Protein AF-A0A256FDW6-F1 (afdb_monomer)

Nearest PDB structures (foldseek):
  2lnb-assembly1_A  TM=7.750E-01  e=5.891E-02  Homo sapiens
  8rxh-assembly1_Sa  TM=4.688E-01  e=2.832E-02  Leishmania major strain Friedlin
  2qq9-assembly1_A-2  TM=7.052E-01  e=3.909E-01  Corynebacterium diphtheriae
  1g3s-assembly1_A  TM=7.087E-01  e=6.371E-01  Corynebacterium diphtheriae
  5eeg-assembly1_B  TM=6.595E-01  e=3.062E-01  Streptomyces peucetius

Structure (mmCIF, N/CA/C/O backbone):
data_AF-A0A256FDW6-F1
#
_entry.id   AF-A0A256FDW6-F1
#
loop_
_atom_site.group_PDB
_atom_site.id
_atom_site.type_symbol
_atom_site.label_atom_id
_atom_site.label_alt_id
_atom_site.label_comp_id
_atom_site.label_asym_id
_atom_site.label_entity_id
_atom_site.label_seq_id
_atom_site.pdbx_PDB_ins_code
_atom_site.Cartn_x
_atom_site.Cartn_y
_atom_site.Cartn_z
_atom_site.occupancy
_atom_site.B_iso_or_equiv
_atom_site.auth_seq_id
_atom_site.auth_comp_id
_atom_site.auth_asym_id
_atom_site.auth_atom_id
_atom_site.pdbx_PDB_model_num
ATOM 1 N N . MET A 1 1 ? 27.286 -7.693 30.871 1.00 59.38 1 MET A N 1
ATOM 2 C CA . MET A 1 1 ? 26.015 -7.118 30.373 1.00 59.38 1 MET A CA 1
ATOM 3 C C . MET A 1 1 ? 25.500 -8.022 29.267 1.00 59.38 1 MET A C 1
ATOM 5 O O . MET A 1 1 ? 26.326 -8.528 28.524 1.00 59.38 1 MET A O 1
ATOM 9 N N . SER A 1 2 ? 24.190 -8.266 29.172 1.00 78.69 2 SER A N 1
ATOM 10 C CA . SER A 1 2 ? 23.633 -9.009 28.029 1.00 78.69 2 SER A CA 1
ATOM 11 C C . SER A 1 2 ? 23.640 -8.122 26.781 1.00 78.69 2 SER A C 1
ATOM 13 O O . SER A 1 2 ? 23.420 -6.911 26.876 1.00 78.69 2 SER A O 1
ATOM 15 N N . ALA A 1 3 ? 23.854 -8.727 25.613 1.00 79.12 3 ALA A N 1
ATOM 16 C CA . ALA A 1 3 ? 23.812 -8.041 24.326 1.00 79.12 3 ALA A CA 1
ATOM 17 C C . ALA A 1 3 ? 22.449 -7.365 24.068 1.00 79.12 3 ALA A C 1
ATOM 19 O O . ALA A 1 3 ? 22.389 -6.291 23.475 1.00 79.12 3 ALA A O 1
ATOM 20 N N . VAL A 1 4 ? 21.358 -7.927 24.601 1.00 80.56 4 VAL A N 1
ATOM 21 C CA . VAL A 1 4 ? 20.013 -7.331 24.531 1.00 80.56 4 VAL A CA 1
ATOM 22 C C . VAL A 1 4 ? 19.917 -6.050 25.368 1.00 80.56 4 VAL A C 1
ATOM 24 O O . VAL A 1 4 ? 19.317 -5.067 24.936 1.00 80.56 4 VAL A O 1
ATOM 27 N N . SER A 1 5 ? 20.534 -6.017 26.553 1.00 81.62 5 SER A N 1
ATOM 28 C CA . SER A 1 5 ? 20.570 -4.816 27.402 1.00 81.62 5 SER A CA 1
ATOM 29 C C . SER A 1 5 ? 21.349 -3.673 26.744 1.00 81.62 5 SER A C 1
ATOM 31 O O . SER A 1 5 ? 20.959 -2.514 26.869 1.00 81.62 5 SER A O 1
ATOM 33 N N . LEU A 1 6 ? 22.416 -4.000 26.008 1.00 82.44 6 LEU A N 1
ATOM 34 C CA . LEU A 1 6 ? 23.198 -3.039 25.229 1.00 82.44 6 LEU A CA 1
ATOM 35 C C . LEU A 1 6 ? 22.359 -2.428 24.097 1.00 82.44 6 LEU A C 1
ATOM 37 O O . LEU A 1 6 ? 22.326 -1.210 23.954 1.00 82.44 6 LEU A O 1
ATOM 41 N N . VAL A 1 7 ? 21.620 -3.256 23.349 1.00 83.44 7 VAL A N 1
ATOM 42 C CA . VAL A 1 7 ? 20.705 -2.788 22.292 1.00 83.44 7 VAL A CA 1
ATOM 43 C C . VAL A 1 7 ? 19.627 -1.864 22.855 1.00 83.44 7 VAL A C 1
ATOM 45 O O . VAL A 1 7 ? 19.406 -0.795 22.298 1.00 83.44 7 VAL A O 1
ATOM 48 N N . LYS A 1 8 ? 19.007 -2.209 23.991 1.00 82.94 8 LYS A N 1
ATOM 49 C CA . LYS A 1 8 ? 18.012 -1.339 24.646 1.00 82.94 8 LYS A CA 1
ATOM 50 C C . LYS A 1 8 ? 18.585 0.027 25.032 1.00 82.94 8 LYS A C 1
ATOM 52 O O . LYS A 1 8 ? 17.930 1.042 24.820 1.00 82.94 8 LYS A O 1
ATOM 57 N N . SER A 1 9 ? 19.808 0.052 25.562 1.00 82.38 9 SER A N 1
ATOM 58 C CA . SER A 1 9 ? 20.504 1.300 25.898 1.00 82.38 9 SER A CA 1
ATOM 59 C C . SER A 1 9 ? 20.753 2.163 24.654 1.00 82.38 9 SER A C 1
ATOM 61 O O . SER A 1 9 ? 20.499 3.363 24.668 1.00 82.38 9 SER A O 1
ATOM 63 N N . LEU A 1 10 ? 21.169 1.542 23.546 1.00 82.56 10 LEU A N 1
ATOM 64 C CA . LEU A 1 10 ? 21.414 2.236 22.279 1.00 82.56 10 LEU A CA 1
ATOM 65 C C . LEU A 1 10 ? 20.117 2.761 21.644 1.00 82.56 10 LEU A C 1
ATOM 67 O O . LEU A 1 10 ? 20.101 3.894 21.174 1.00 82.56 10 LEU A O 1
ATOM 71 N N . ILE A 1 11 ? 19.021 1.996 21.700 1.00 82.50 11 ILE A N 1
ATOM 72 C CA . ILE A 1 11 ? 17.690 2.463 21.273 1.00 82.50 11 ILE A CA 1
ATOM 73 C C . ILE A 1 11 ? 17.262 3.682 22.094 1.00 82.50 11 ILE A C 1
ATOM 75 O O . ILE A 1 11 ? 16.840 4.688 21.531 1.00 82.50 11 ILE A O 1
ATOM 79 N N . SER A 1 12 ? 17.444 3.636 23.417 1.00 79.62 12 SER A N 1
ATOM 80 C CA . SER A 1 12 ? 17.166 4.781 24.292 1.00 79.62 12 SER A CA 1
ATOM 81 C C . SER A 1 12 ? 18.065 5.989 24.003 1.00 79.62 12 SER A C 1
ATOM 83 O O . SER A 1 12 ? 17.674 7.115 24.298 1.00 79.62 12 SER A O 1
ATOM 85 N N . GLY A 1 13 ? 19.255 5.765 23.439 1.00 74.94 13 GLY A N 1
ATOM 86 C CA . GLY A 1 13 ? 20.173 6.800 22.962 1.00 74.94 13 GLY A CA 1
ATOM 87 C C . GLY A 1 13 ? 19.845 7.342 21.566 1.00 74.94 13 GLY A C 1
ATOM 88 O O . GLY A 1 13 ? 20.577 8.197 21.077 1.00 74.94 13 GLY A O 1
ATOM 89 N N . GLY A 1 14 ? 18.772 6.862 20.925 1.00 77.94 14 GLY A N 1
ATOM 90 C CA . GLY A 1 14 ? 18.328 7.310 19.602 1.00 77.94 14 GLY A CA 1
ATOM 91 C C . GLY A 1 14 ? 18.847 6.478 18.426 1.00 77.94 14 GLY A C 1
ATOM 92 O O . GLY A 1 14 ? 18.647 6.869 17.278 1.00 77.94 14 GLY A O 1
ATOM 93 N N . VAL A 1 15 ? 19.492 5.334 18.678 1.00 81.50 15 VAL A N 1
ATOM 94 C CA . VAL A 1 15 ? 19.954 4.423 17.620 1.00 81.50 15 VAL A CA 1
ATOM 95 C C . VAL A 1 15 ? 18.801 3.537 17.155 1.00 81.50 15 VAL A C 1
ATOM 97 O O . VAL A 1 15 ? 18.226 2.774 17.931 1.00 81.50 15 VAL A O 1
ATOM 100 N N . ILE A 1 16 ? 18.494 3.579 15.864 1.00 80.88 16 ILE A N 1
ATOM 101 C CA . ILE A 1 16 ? 17.450 2.755 15.257 1.00 80.88 16 ILE A CA 1
ATOM 102 C C . ILE A 1 16 ? 18.067 1.428 14.829 1.00 80.88 16 ILE A C 1
ATOM 104 O O . ILE A 1 16 ? 18.997 1.408 14.028 1.00 80.88 16 ILE A O 1
ATOM 108 N N . PHE A 1 17 ? 17.530 0.310 15.317 1.00 82.81 17 PHE A N 1
ATOM 109 C CA . PHE A 1 17 ? 17.941 -1.031 14.895 1.00 82.81 17 PHE A CA 1
ATOM 110 C C . PHE A 1 17 ? 16.886 -1.677 13.999 1.00 82.81 17 PHE A C 1
ATOM 112 O O . PHE A 1 17 ? 15.685 -1.562 14.227 1.00 82.81 17 PHE A O 1
ATOM 119 N N . SER A 1 18 ? 17.346 -2.403 12.987 1.00 78.06 18 SER A N 1
ATOM 120 C CA . SER A 1 18 ? 16.520 -3.184 12.072 1.00 78.06 18 SER A CA 1
ATOM 121 C C . SER A 1 18 ? 17.179 -4.536 11.821 1.00 78.06 18 SER A C 1
ATOM 123 O O . SER A 1 18 ? 18.403 -4.652 11.811 1.00 78.06 18 SER A O 1
ATOM 125 N N . THR A 1 19 ? 16.388 -5.585 11.621 1.00 81.69 19 THR A N 1
ATOM 126 C CA . THR A 1 19 ? 16.906 -6.914 11.284 1.00 81.69 19 THR A CA 1
ATOM 127 C C . THR A 1 19 ? 16.084 -7.548 10.174 1.00 81.69 19 THR A C 1
ATOM 129 O O . THR A 1 19 ? 14.872 -7.374 10.111 1.00 81.69 19 THR A O 1
ATOM 132 N N . ASP A 1 20 ? 16.749 -8.294 9.296 1.00 75.44 20 ASP A N 1
ATOM 133 C CA . ASP A 1 20 ? 16.118 -9.160 8.290 1.00 75.44 20 ASP A CA 1
ATOM 134 C C . ASP A 1 20 ? 16.059 -10.633 8.751 1.00 75.44 20 ASP A C 1
ATOM 136 O O . ASP A 1 20 ? 15.806 -11.534 7.953 1.00 75.44 20 ASP A O 1
ATOM 140 N N . GLY A 1 21 ? 16.330 -10.894 10.037 1.00 70.12 21 GLY A N 1
ATOM 141 C CA . GLY A 1 21 ? 16.426 -12.240 10.605 1.00 70.12 21 GLY A CA 1
ATOM 142 C C . GLY A 1 21 ? 17.796 -12.905 10.424 1.00 70.12 21 GLY A C 1
ATOM 143 O O . GLY A 1 21 ? 18.051 -13.949 11.021 1.00 70.12 21 GLY A O 1
ATOM 144 N N . VAL A 1 22 ? 18.700 -12.309 9.641 1.00 71.69 22 VAL A N 1
ATOM 145 C CA . VAL A 1 22 ? 20.043 -12.849 9.350 1.00 71.69 22 VAL A CA 1
ATOM 146 C C . VAL A 1 22 ? 21.138 -11.830 9.664 1.00 71.69 22 VAL A C 1
ATOM 148 O O . VAL A 1 22 ? 22.245 -12.189 10.072 1.00 71.69 22 VAL A O 1
ATOM 151 N N . THR A 1 23 ? 20.845 -10.549 9.513 1.00 77.44 23 THR A N 1
ATOM 152 C CA . THR A 1 23 ? 21.725 -9.405 9.705 1.00 77.44 23 THR A CA 1
ATOM 153 C C . THR A 1 23 ? 21.049 -8.378 10.603 1.00 77.44 23 THR A C 1
ATOM 155 O O . THR A 1 23 ? 19.823 -8.302 10.701 1.00 77.44 23 THR A O 1
ATOM 158 N N . ILE A 1 24 ? 21.875 -7.615 11.312 1.00 82.00 24 ILE A N 1
ATOM 159 C CA . ILE A 1 24 ? 21.433 -6.498 12.139 1.00 82.00 24 ILE A CA 1
ATOM 160 C C . ILE A 1 24 ? 21.956 -5.249 11.441 1.00 82.00 24 ILE A C 1
ATOM 162 O O . ILE A 1 24 ? 23.162 -5.119 11.227 1.00 82.00 24 ILE A O 1
ATOM 166 N N . LYS A 1 25 ? 21.041 -4.373 11.051 1.00 83.50 25 LYS A N 1
ATOM 167 C CA . LYS A 1 25 ? 21.304 -3.040 10.520 1.00 83.50 25 LYS A CA 1
ATOM 168 C C . LYS A 1 25 ? 21.006 -2.033 11.620 1.00 83.50 25 LYS A C 1
ATOM 170 O O . LYS A 1 25 ? 20.096 -2.244 12.420 1.00 83.50 25 LYS A O 1
ATOM 175 N N . TRP A 1 26 ? 21.756 -0.945 11.657 1.00 85.00 26 TRP A N 1
ATOM 176 C CA . TRP A 1 26 ? 21.500 0.144 12.585 1.00 85.00 26 TRP A CA 1
ATOM 177 C C . TRP A 1 26 ? 21.736 1.486 11.910 1.00 85.00 26 TRP A C 1
ATOM 179 O O . TRP A 1 26 ? 22.584 1.593 11.023 1.00 85.00 26 TRP A O 1
ATOM 189 N N . ASP A 1 27 ? 20.989 2.491 12.346 1.00 82.50 27 ASP A N 1
ATOM 190 C CA . ASP A 1 27 ? 21.173 3.885 11.974 1.00 82.50 27 ASP A CA 1
ATOM 191 C C . ASP A 1 27 ? 21.285 4.747 13.236 1.00 82.50 27 ASP A C 1
ATOM 193 O O . ASP A 1 27 ? 20.549 4.562 14.203 1.00 82.50 27 ASP A O 1
ATOM 197 N N . ASN A 1 28 ? 22.247 5.664 13.235 1.00 82.75 28 ASN A N 1
ATOM 198 C CA . ASN A 1 28 ? 22.586 6.522 14.373 1.00 82.75 28 ASN A CA 1
ATOM 199 C C . ASN A 1 28 ? 22.769 7.979 13.914 1.00 82.75 28 ASN A C 1
ATOM 201 O O . ASN A 1 28 ? 23.705 8.664 14.327 1.00 82.75 28 ASN A O 1
ATOM 205 N N . GLY A 1 29 ? 21.955 8.423 12.948 1.00 73.81 29 GLY A N 1
ATOM 206 C CA . GLY A 1 29 ? 22.006 9.794 12.430 1.00 73.81 29 GLY A CA 1
ATOM 207 C C . GLY A 1 29 ? 23.373 10.196 11.859 1.00 73.81 29 GLY A C 1
ATOM 208 O O . GLY A 1 29 ? 23.750 11.361 11.937 1.00 73.81 29 GLY A O 1
ATOM 209 N N . GLY A 1 30 ? 24.141 9.232 11.336 1.00 68.88 30 GLY A N 1
ATOM 210 C CA . GLY A 1 30 ? 25.491 9.444 10.795 1.00 68.88 30 GLY A CA 1
ATOM 211 C C . GLY A 1 30 ? 26.653 9.266 11.785 1.00 68.88 30 GLY A C 1
ATOM 212 O O . GLY A 1 30 ? 27.807 9.278 11.359 1.00 68.88 30 GLY A O 1
ATOM 213 N N . ASN A 1 31 ? 26.392 9.037 13.077 1.00 75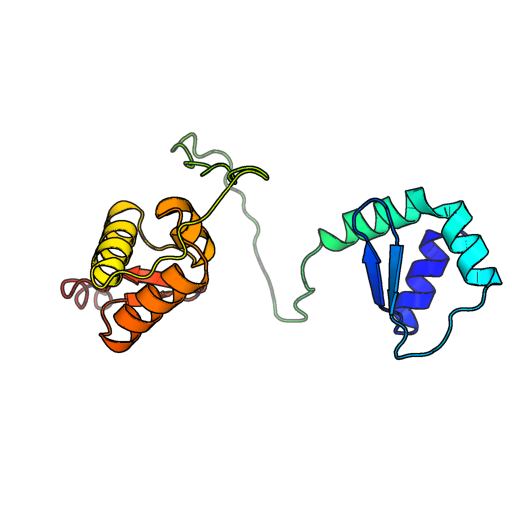.81 31 ASN A N 1
ATOM 214 C CA . ASN A 1 31 ? 27.443 8.799 14.070 1.00 75.81 31 ASN A CA 1
ATOM 215 C C . ASN A 1 31 ? 27.893 7.329 14.083 1.00 75.81 31 ASN A C 1
ATOM 217 O O . ASN A 1 31 ? 27.082 6.407 14.208 1.00 75.81 31 ASN A O 1
ATOM 221 N N . LYS A 1 32 ? 29.206 7.087 14.001 1.00 76.19 32 LYS A N 1
ATOM 222 C CA . LYS A 1 32 ? 29.762 5.727 14.044 1.00 76.19 32 LYS A CA 1
ATOM 223 C C . LYS A 1 32 ? 29.597 5.133 15.452 1.00 76.19 32 LYS A C 1
ATOM 225 O O . LYS A 1 32 ? 29.969 5.761 16.438 1.00 76.19 32 LYS A O 1
ATOM 230 N N . ILE A 1 33 ? 29.056 3.915 15.539 1.00 79.38 33 ILE A N 1
ATOM 231 C CA . ILE A 1 33 ? 29.065 3.122 16.778 1.00 79.38 33 ILE A CA 1
ATOM 232 C C . ILE A 1 33 ? 30.489 2.602 17.014 1.00 79.38 33 ILE A C 1
ATOM 234 O O . ILE A 1 33 ? 31.149 2.173 16.069 1.00 79.38 33 ILE A O 1
ATOM 238 N N . ASP A 1 34 ? 30.948 2.635 18.265 1.00 82.44 34 ASP A N 1
ATOM 239 C CA . ASP A 1 34 ? 32.265 2.134 18.668 1.00 82.44 34 ASP A CA 1
ATOM 240 C C . ASP A 1 34 ? 32.463 0.658 18.259 1.00 82.44 34 ASP A C 1
ATOM 242 O O . ASP A 1 34 ? 31.573 -0.182 18.430 1.00 82.44 34 ASP A O 1
ATOM 246 N N . ASP A 1 35 ? 33.644 0.324 17.733 1.00 79.69 35 ASP A N 1
ATOM 247 C CA . ASP A 1 35 ? 33.979 -1.026 17.272 1.00 79.69 35 ASP A CA 1
ATOM 248 C C . ASP A 1 35 ? 33.950 -2.055 18.428 1.00 79.69 35 ASP A C 1
ATOM 250 O O . ASP A 1 35 ? 33.631 -3.228 18.202 1.00 79.69 35 ASP A O 1
ATOM 254 N N . ALA A 1 36 ? 34.169 -1.631 19.679 1.00 78.50 36 ALA A N 1
ATOM 255 C CA . ALA A 1 36 ? 33.994 -2.477 20.863 1.00 78.50 36 ALA A CA 1
ATOM 256 C C . ALA A 1 36 ? 32.519 -2.865 21.090 1.00 78.50 36 ALA A C 1
ATOM 258 O O . ALA A 1 36 ? 32.209 -4.022 21.388 1.00 78.50 36 ALA A O 1
ATOM 259 N N . VAL A 1 37 ? 31.597 -1.919 20.877 1.00 79.56 37 VAL A N 1
ATOM 260 C CA . VAL A 1 37 ? 30.143 -2.138 20.968 1.00 79.56 37 VAL A CA 1
ATOM 261 C C . VAL A 1 37 ? 29.683 -3.057 19.838 1.00 79.56 37 VAL A C 1
ATOM 263 O O . VAL A 1 37 ? 28.928 -3.999 20.075 1.00 79.56 37 VAL A O 1
ATOM 266 N N . VAL A 1 38 ? 30.199 -2.864 18.620 1.00 82.00 38 VAL A N 1
ATOM 267 C CA . VAL A 1 38 ? 29.936 -3.764 17.484 1.00 82.00 38 VAL A CA 1
ATOM 268 C C . VAL A 1 38 ? 30.436 -5.186 17.772 1.00 82.00 38 VAL A C 1
ATOM 270 O O . VAL A 1 38 ? 29.765 -6.159 17.414 1.00 82.00 38 VAL A O 1
ATOM 273 N N . GLY A 1 39 ? 31.580 -5.329 18.446 1.00 82.12 39 GLY A N 1
ATOM 274 C CA . GLY A 1 39 ? 32.104 -6.620 18.893 1.00 82.12 39 GLY A CA 1
ATOM 275 C C . GLY A 1 39 ? 31.148 -7.357 19.837 1.00 82.12 39 GLY A C 1
ATOM 276 O O . GLY A 1 39 ? 30.878 -8.543 19.637 1.00 82.12 39 GLY A O 1
ATOM 277 N N . GLU A 1 40 ? 30.577 -6.655 20.815 1.00 79.56 40 GLU A N 1
ATOM 278 C CA . GLU A 1 40 ? 29.581 -7.218 21.739 1.00 79.56 40 GLU A CA 1
ATOM 279 C C . GLU A 1 40 ? 28.254 -7.561 21.042 1.00 79.56 40 GLU A C 1
ATOM 281 O O . GLU A 1 40 ? 27.698 -8.642 21.260 1.00 79.56 40 GLU A O 1
ATOM 286 N N . LEU A 1 41 ? 27.789 -6.719 20.112 1.00 80.88 41 LEU A N 1
ATOM 287 C CA . LEU A 1 41 ? 26.602 -7.011 19.298 1.00 80.88 41 LEU A CA 1
ATOM 288 C C . LEU A 1 41 ? 26.787 -8.273 18.440 1.00 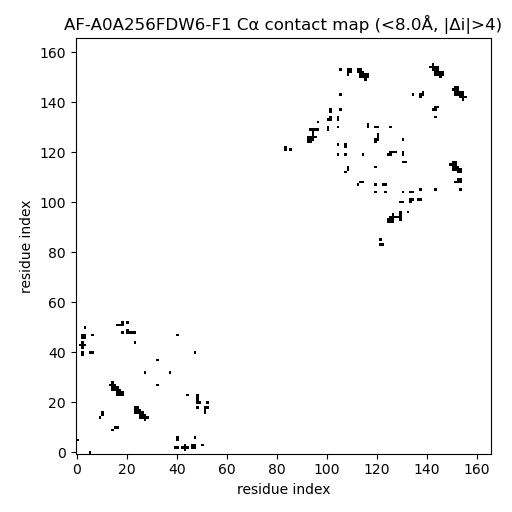80.88 41 LEU A C 1
ATOM 290 O O . LEU A 1 41 ? 25.850 -9.050 18.256 1.00 80.88 41 LEU A O 1
ATOM 294 N N . ARG A 1 42 ? 28.000 -8.523 17.930 1.00 81.81 42 ARG A N 1
ATOM 295 C CA 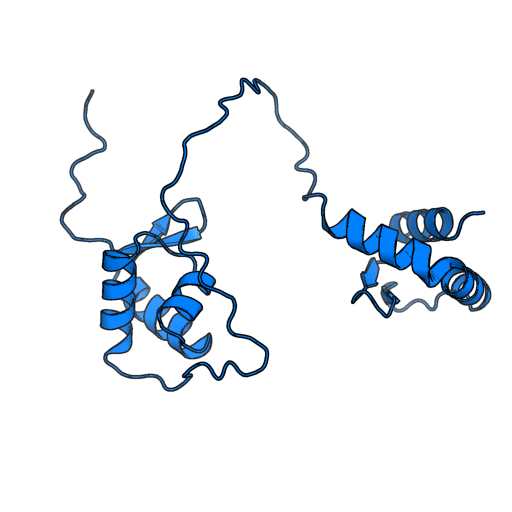. ARG A 1 42 ? 28.305 -9.743 17.163 1.00 81.81 42 ARG A CA 1
ATOM 296 C C . ARG A 1 42 ? 28.267 -11.000 18.027 1.00 81.81 42 ARG A C 1
ATOM 298 O O . ARG A 1 42 ? 27.756 -12.015 17.557 1.00 81.81 42 ARG A O 1
ATOM 305 N N . LYS A 1 43 ? 28.766 -10.941 19.267 1.00 83.12 43 LYS A N 1
ATOM 306 C CA . LYS A 1 43 ? 28.745 -12.083 20.200 1.00 83.12 43 LYS A CA 1
ATOM 307 C C . LYS A 1 43 ? 27.317 -12.515 20.538 1.00 83.12 43 LYS A C 1
ATOM 309 O O . LYS A 1 43 ? 27.040 -13.708 20.576 1.00 83.12 43 LYS A O 1
ATOM 314 N N . GLY A 1 44 ? 26.407 -11.556 20.716 1.00 82.19 44 GLY A N 1
ATOM 315 C CA . GLY A 1 44 ? 24.997 -11.806 21.039 1.00 82.19 44 GLY A CA 1
ATOM 316 C C . GLY A 1 44 ? 24.035 -11.767 19.851 1.00 82.19 44 GLY A C 1
ATOM 317 O O . GLY A 1 44 ? 22.835 -11.588 20.047 1.00 82.19 44 GLY A O 1
ATOM 318 N N . LYS A 1 45 ? 24.528 -11.910 18.614 1.00 81.69 45 LYS A N 1
ATOM 319 C CA . LYS A 1 45 ? 23.738 -11.705 17.388 1.00 81.69 45 LYS A CA 1
ATOM 320 C C . LYS A 1 45 ? 22.426 -12.501 17.360 1.00 81.69 45 LYS A C 1
ATOM 322 O O . LYS A 1 45 ? 21.402 -11.955 16.966 1.00 81.69 45 LYS A O 1
ATOM 327 N N . ALA A 1 46 ? 22.443 -13.770 17.769 1.00 80.31 46 ALA A N 1
ATOM 328 C CA . ALA A 1 46 ? 21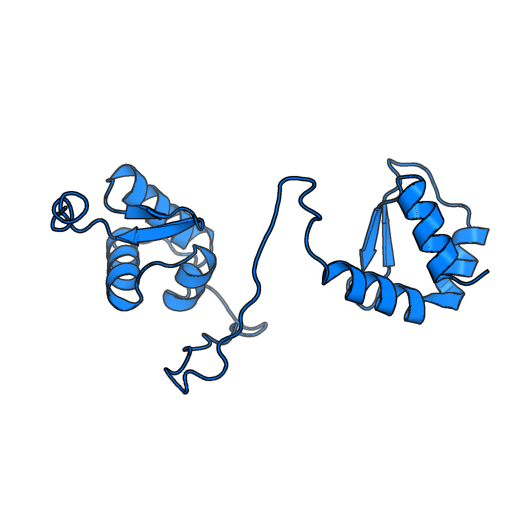.250 -14.623 17.757 1.00 80.31 46 ALA A CA 1
ATOM 329 C C . ALA A 1 46 ? 20.171 -14.141 18.745 1.00 80.31 46 ALA A C 1
ATOM 331 O O . ALA A 1 46 ? 18.985 -14.102 18.409 1.00 80.31 46 ALA A O 1
ATOM 332 N N . GLU A 1 47 ? 20.586 -13.716 19.939 1.00 80.12 47 GLU A N 1
ATOM 333 C CA . GLU A 1 47 ? 19.692 -13.159 20.958 1.00 80.12 47 G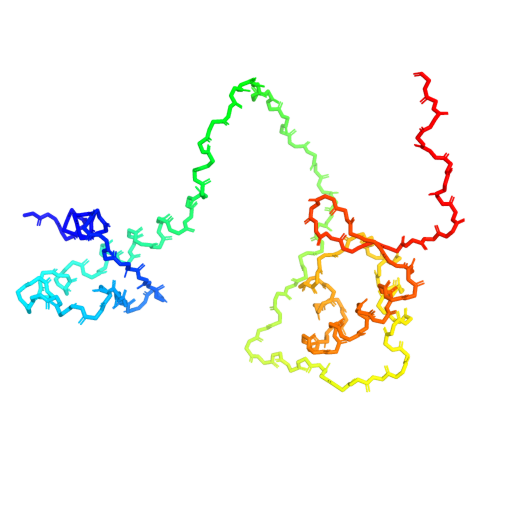LU A CA 1
ATOM 334 C C . GLU A 1 47 ? 19.112 -11.819 20.508 1.00 80.12 47 GLU A C 1
ATOM 336 O O . GLU A 1 47 ? 17.917 -11.585 20.662 1.00 80.12 47 GLU A O 1
ATOM 341 N N . ILE A 1 48 ? 19.930 -10.966 19.883 1.00 80.00 48 ILE A N 1
ATOM 342 C CA . ILE A 1 48 ? 19.494 -9.667 19.359 1.00 80.00 48 ILE A CA 1
ATOM 343 C C . ILE A 1 48 ? 18.514 -9.839 18.201 1.00 80.00 48 ILE A C 1
ATOM 345 O O . ILE A 1 48 ? 17.498 -9.154 18.167 1.00 80.00 48 ILE A O 1
ATOM 349 N N . ILE A 1 49 ? 18.782 -10.753 17.266 1.00 80.44 49 ILE A N 1
ATOM 350 C CA . ILE A 1 49 ? 17.854 -11.045 16.166 1.00 80.44 49 ILE A CA 1
ATOM 351 C C . ILE A 1 49 ? 16.523 -11.531 16.728 1.00 80.44 49 ILE A C 1
ATOM 353 O O . ILE A 1 49 ? 15.478 -11.052 16.298 1.00 80.44 49 ILE A O 1
ATOM 357 N N . THR A 1 50 ? 16.551 -12.435 17.708 1.00 80.88 50 THR A N 1
ATOM 358 C CA . THR A 1 50 ? 15.334 -12.924 18.368 1.00 80.88 50 THR A CA 1
ATOM 359 C C . THR A 1 50 ? 14.597 -11.782 19.066 1.00 80.88 50 THR A C 1
ATOM 361 O O . THR A 1 50 ? 13.390 -11.644 18.895 1.00 80.88 50 THR A O 1
ATOM 364 N N . PHE A 1 51 ? 15.321 -10.923 19.789 1.00 79.25 51 PHE A N 1
ATOM 365 C CA . PHE A 1 51 ? 14.769 -9.753 20.467 1.00 79.25 51 PHE A CA 1
ATOM 366 C C . PHE A 1 51 ? 14.119 -8.777 19.478 1.00 79.25 51 PHE A C 1
ATOM 368 O O . PHE A 1 51 ? 12.932 -8.513 19.606 1.00 79.25 51 PHE A O 1
ATOM 375 N N . LEU A 1 52 ? 14.838 -8.326 18.447 1.00 77.62 52 LEU A N 1
ATOM 376 C CA . LEU A 1 52 ? 14.320 -7.410 17.423 1.00 77.62 52 LEU A CA 1
ATOM 377 C C . LEU A 1 52 ? 13.176 -8.034 16.605 1.00 77.62 52 LEU A C 1
ATOM 379 O O . LEU A 1 52 ? 12.238 -7.338 16.229 1.00 77.62 52 LEU A O 1
ATOM 383 N N . SER A 1 53 ? 13.209 -9.348 16.361 1.00 74.00 53 SER A N 1
ATOM 384 C CA . SER A 1 53 ? 12.128 -10.064 15.663 1.00 74.00 53 SER A CA 1
ATOM 385 C C . SER A 1 53 ? 10.863 -10.211 16.517 1.00 74.00 53 SER A C 1
ATOM 387 O O . SER A 1 53 ? 9.762 -10.300 15.971 1.00 74.00 53 SER A O 1
ATOM 389 N N . CYS A 1 54 ? 11.005 -10.266 17.843 1.00 63.16 54 CYS A N 1
ATOM 390 C CA . CYS A 1 54 ? 9.886 -10.269 18.785 1.00 63.16 54 CYS A CA 1
ATOM 391 C C . CYS A 1 54 ? 9.359 -8.853 19.053 1.00 63.16 54 CYS A C 1
ATOM 393 O O . CYS A 1 54 ? 8.151 -8.683 19.177 1.00 63.16 54 CYS A O 1
ATOM 395 N N . ASP A 1 55 ? 10.234 -7.846 19.087 1.00 55.16 55 ASP A N 1
ATOM 396 C CA . ASP A 1 55 ? 9.872 -6.443 19.319 1.00 55.16 55 ASP A CA 1
ATOM 397 C C . ASP A 1 55 ? 9.099 -5.850 18.124 1.00 55.16 55 ASP A C 1
ATOM 399 O O . ASP A 1 55 ? 8.127 -5.126 18.312 1.00 55.16 55 ASP A O 1
ATOM 403 N N . GLN A 1 56 ? 9.387 -6.289 16.887 1.00 51.66 56 GLN A N 1
ATOM 404 C CA . GLN A 1 56 ? 8.550 -5.985 15.710 1.00 51.66 56 GLN A CA 1
ATOM 405 C C . GLN A 1 56 ? 7.133 -6.598 15.750 1.00 51.66 56 GLN A C 1
ATOM 407 O O . GLN A 1 56 ? 6.339 -6.362 14.837 1.00 51.66 56 GLN A O 1
ATOM 412 N N . ARG A 1 57 ? 6.794 -7.393 16.776 1.00 39.31 57 ARG A N 1
ATOM 413 C CA . ARG A 1 57 ? 5.450 -7.957 16.985 1.00 39.31 57 ARG A CA 1
ATOM 414 C C . ARG A 1 57 ? 4.657 -7.278 18.098 1.00 39.31 57 ARG A C 1
ATOM 416 O O . ARG A 1 57 ? 3.579 -7.787 18.403 1.00 39.31 57 ARG A O 1
ATOM 423 N N . ASN A 1 58 ? 5.121 -6.161 18.666 1.00 36.59 58 ASN A N 1
ATOM 424 C CA . ASN A 1 58 ? 4.264 -5.343 19.521 1.00 36.59 58 ASN A CA 1
ATOM 425 C C . ASN A 1 58 ? 3.915 -4.000 18.865 1.00 36.59 58 ASN A C 1
ATOM 427 O O . ASN A 1 58 ? 4.788 -3.325 18.318 1.00 36.59 58 ASN A O 1
ATOM 431 N N . PRO A 1 59 ? 2.614 -3.662 18.845 1.00 37.28 59 PRO A N 1
ATOM 432 C CA . PRO A 1 59 ? 2.080 -2.528 18.127 1.00 37.28 59 PRO A CA 1
ATOM 433 C C . PRO A 1 59 ? 2.499 -1.241 18.825 1.00 37.28 59 PRO A C 1
ATOM 435 O O . PRO A 1 59 ? 2.690 -1.201 20.037 1.00 37.28 59 PRO A O 1
ATOM 438 N N . ILE A 1 60 ? 2.594 -0.194 18.017 1.00 35.62 60 ILE A N 1
ATOM 439 C CA . ILE A 1 60 ? 2.602 1.210 18.413 1.00 35.62 60 ILE A CA 1
ATOM 440 C C . ILE A 1 60 ? 1.742 1.393 19.673 1.00 35.62 60 ILE A C 1
ATOM 442 O O . ILE A 1 60 ? 0.520 1.256 19.616 1.00 35.62 60 ILE A O 1
ATOM 446 N N . GLU A 1 61 ? 2.390 1.674 20.805 1.00 36.78 61 GLU A N 1
ATOM 447 C CA . GLU A 1 61 ? 1.732 2.146 22.017 1.00 36.78 61 GLU A CA 1
ATOM 448 C C . GLU A 1 61 ? 1.050 3.479 21.690 1.00 36.78 61 GLU A C 1
ATOM 450 O O . GLU A 1 61 ? 1.656 4.550 21.666 1.00 36.78 61 GLU A O 1
ATOM 455 N N . THR A 1 62 ? -0.245 3.403 21.405 1.00 34.84 62 THR A N 1
ATOM 456 C CA . THR A 1 62 ? -1.174 4.520 21.515 1.00 34.84 62 THR A CA 1
ATOM 457 C C . THR A 1 62 ? -1.241 4.932 22.978 1.00 34.84 62 THR A C 1
ATOM 459 O O . THR A 1 62 ? -1.912 4.303 23.797 1.00 34.84 62 THR A O 1
ATOM 462 N N . GLY A 1 63 ? -0.533 6.004 23.313 1.00 33.66 63 GLY A N 1
ATOM 463 C CA . GLY A 1 63 ? -0.724 6.707 24.567 1.00 33.66 63 GLY A CA 1
ATOM 464 C C . GLY A 1 63 ? -2.044 7.478 24.565 1.00 33.66 63 GLY A C 1
ATOM 465 O O . GLY A 1 63 ? -2.144 8.504 23.901 1.00 33.66 63 GLY A O 1
ATOM 466 N N . LYS A 1 64 ? -2.958 7.015 25.432 1.00 37.22 64 LYS A N 1
ATOM 467 C CA . LYS A 1 64 ? -4.057 7.737 26.110 1.00 37.22 64 LYS A CA 1
ATOM 468 C C . LYS A 1 64 ? -5.371 7.924 25.333 1.00 37.22 64 LYS A C 1
ATOM 470 O O . LYS A 1 64 ? -5.495 8.863 24.559 1.00 37.22 6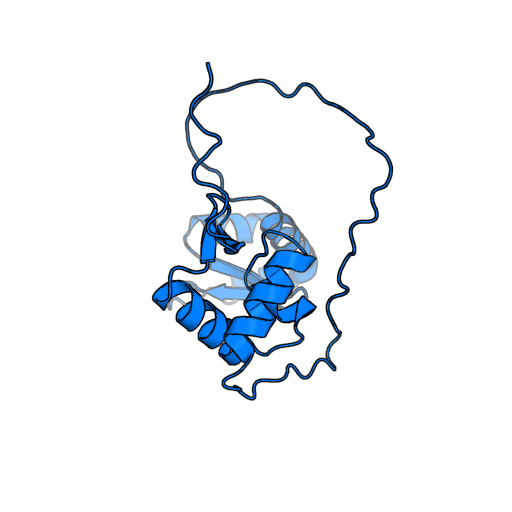4 LYS A O 1
ATOM 475 N N . HIS A 1 65 ? -6.397 7.131 25.662 1.00 28.19 65 HIS A N 1
ATOM 476 C CA . HIS A 1 65 ? -7.400 7.489 26.684 1.00 28.19 65 HIS A CA 1
ATOM 477 C C . HIS A 1 65 ? -8.377 6.304 26.938 1.00 28.19 65 HIS A C 1
ATOM 479 O O . HIS A 1 65 ? -8.927 5.752 25.994 1.00 28.19 65 HIS A O 1
ATOM 485 N N . GLU A 1 66 ? -8.499 5.920 28.217 1.00 37.06 66 GLU A N 1
ATOM 486 C CA . GLU A 1 66 ? -9.618 5.272 28.949 1.00 37.06 66 GLU A CA 1
ATOM 487 C C . GLU A 1 66 ? -10.498 4.141 28.333 1.00 37.06 66 GLU A C 1
ATOM 489 O O . GLU A 1 66 ? -11.399 4.386 27.543 1.00 37.06 66 GLU A O 1
ATOM 494 N N . ASP A 1 67 ? -10.217 2.899 28.777 1.00 44.47 67 ASP A N 1
ATOM 495 C CA . ASP A 1 67 ? -11.073 1.789 29.289 1.00 44.47 67 ASP A CA 1
ATOM 496 C C . ASP A 1 67 ? -12.608 1.718 29.017 1.00 44.47 67 ASP A C 1
ATOM 498 O O . ASP A 1 67 ? -13.250 2.759 28.922 1.00 44.47 67 ASP A O 1
ATOM 502 N N . PRO A 1 68 ? -13.288 0.531 29.109 1.00 57.38 68 PRO A N 1
ATOM 503 C CA . PRO A 1 68 ? -12.807 -0.846 29.365 1.00 57.38 68 PRO A CA 1
ATOM 504 C C . PRO A 1 68 ? -13.511 -1.964 28.522 1.00 57.38 68 PRO A C 1
ATOM 506 O O . PRO A 1 68 ? -14.364 -1.729 27.673 1.00 57.38 68 PRO A O 1
ATOM 509 N N . ILE A 1 69 ? -13.240 -3.221 28.915 1.00 35.50 69 ILE A N 1
ATOM 510 C CA . ILE A 1 69 ? -14.070 -4.444 28.781 1.00 35.50 69 ILE A CA 1
ATOM 511 C C . ILE A 1 69 ? -13.718 -5.385 27.615 1.00 35.50 69 ILE A C 1
ATOM 513 O O . ILE A 1 69 ? -14.407 -5.516 26.606 1.00 35.50 69 ILE A O 1
ATOM 517 N N . PHE A 1 70 ? -12.689 -6.196 27.870 1.00 38.34 70 PHE A N 1
ATOM 518 C CA . PHE A 1 70 ? -12.636 -7.576 27.394 1.00 38.34 70 PHE A CA 1
ATOM 519 C C . PHE A 1 70 ? -13.759 -8.388 28.066 1.00 38.34 70 PHE A C 1
ATOM 521 O O . PHE A 1 70 ? -13.684 -8.701 29.252 1.00 38.34 70 PHE A O 1
ATOM 528 N N . ALA A 1 71 ? -14.762 -8.799 27.296 1.00 34.53 71 ALA A N 1
ATOM 529 C CA . ALA A 1 71 ? -15.565 -9.979 27.594 1.00 34.53 71 ALA A CA 1
ATOM 530 C C . ALA A 1 71 ? -15.577 -10.835 26.328 1.00 34.53 71 ALA A C 1
ATOM 532 O O . ALA A 1 71 ? -16.069 -10.431 25.277 1.00 34.53 71 ALA A O 1
ATOM 533 N N . GLY A 1 72 ? -14.907 -11.982 26.409 1.00 41.91 72 GLY A N 1
ATOM 534 C CA . GLY A 1 72 ? -14.666 -12.837 25.263 1.00 41.91 72 GLY A CA 1
ATOM 535 C C . GLY A 1 72 ? -15.942 -13.377 24.636 1.00 41.91 72 GLY A C 1
ATOM 536 O O . GLY A 1 72 ? -16.904 -13.685 25.330 1.00 41.91 72 GLY A O 1
ATOM 537 N N . GLN A 1 73 ? -15.878 -13.633 23.333 1.00 37.31 73 GLN A N 1
ATOM 538 C CA . GLN A 1 73 ? -16.595 -14.759 22.756 1.00 37.31 73 GLN A CA 1
ATOM 539 C C . GLN A 1 73 ? -15.676 -15.550 21.835 1.00 37.31 73 GLN A C 1
ATOM 541 O O . GLN A 1 73 ? -15.165 -15.108 20.808 1.00 37.31 73 GLN A O 1
ATOM 546 N N . SER A 1 74 ? -15.439 -16.760 22.310 1.00 46.22 74 SER A N 1
ATOM 547 C CA . SER A 1 74 ? -14.853 -17.879 21.620 1.00 46.22 74 SER A CA 1
ATOM 548 C C . SER A 1 74 ? -15.803 -18.391 20.526 1.00 46.22 74 SER A C 1
ATOM 550 O O . SER A 1 74 ? -17.017 -18.400 20.681 1.00 46.22 74 SER A O 1
ATOM 552 N N . LYS A 1 75 ? -15.204 -18.907 19.445 1.00 45.25 75 LYS A N 1
ATOM 553 C CA . LYS A 1 75 ? -15.778 -19.897 18.515 1.00 45.25 75 LYS A CA 1
ATOM 554 C C . LYS A 1 75 ? -17.057 -19.494 17.754 1.00 45.25 75 LYS A C 1
ATOM 556 O O . LYS A 1 75 ? -18.118 -20.064 17.978 1.00 45.25 75 LYS A O 1
ATOM 561 N N . ALA A 1 76 ? -16.894 -18.723 16.680 1.00 36.28 76 ALA A N 1
ATOM 562 C CA . ALA A 1 76 ? -17.692 -18.942 15.472 1.00 36.28 76 ALA A CA 1
ATOM 563 C C . ALA A 1 76 ? -16.846 -19.727 14.461 1.00 36.28 76 ALA A C 1
ATOM 565 O O . ALA A 1 76 ? -15.839 -19.263 13.924 1.00 36.28 76 ALA A O 1
ATOM 566 N N . LYS A 1 77 ? -17.227 -20.991 14.308 1.00 38.41 77 LYS A N 1
ATOM 567 C CA . LYS A 1 77 ? -16.702 -21.961 13.356 1.00 38.41 77 LYS A CA 1
ATOM 568 C C . LYS A 1 77 ? -16.907 -21.426 11.935 1.00 38.41 77 LYS A C 1
ATOM 570 O O . LYS A 1 77 ? -18.016 -21.069 11.568 1.00 38.41 77 LYS A O 1
ATOM 575 N N . SER A 1 78 ? -15.838 -21.480 11.145 1.00 43.59 78 SER A N 1
ATOM 576 C CA . SER A 1 78 ? -15.885 -21.783 9.713 1.00 43.59 78 SER A CA 1
ATOM 577 C C . SER A 1 78 ? -16.861 -20.977 8.852 1.00 43.59 78 SER A C 1
ATOM 579 O O . SER A 1 78 ? -17.859 -21.510 8.383 1.00 43.59 78 SER A O 1
ATOM 581 N N . GLU A 1 79 ? -16.445 -19.786 8.449 1.00 41.62 79 GLU A N 1
ATOM 582 C CA . GLU A 1 79 ? -16.569 -19.457 7.036 1.00 41.62 79 GLU A CA 1
ATOM 583 C C . GLU A 1 79 ? -15.153 -19.294 6.517 1.00 41.62 79 GLU A C 1
ATOM 585 O O . GLU A 1 79 ? -14.333 -18.575 7.091 1.00 41.62 79 GLU A O 1
ATOM 590 N N . ARG A 1 80 ? -14.806 -20.142 5.552 1.00 43.56 80 ARG A N 1
ATOM 591 C CA . ARG A 1 80 ? -13.453 -20.326 5.039 1.00 43.56 80 ARG A CA 1
ATOM 592 C C . ARG A 1 80 ? -12.910 -18.955 4.650 1.00 43.56 80 ARG A C 1
ATOM 594 O O . ARG A 1 80 ? -13.222 -18.471 3.566 1.00 43.56 80 ARG A O 1
ATOM 601 N N . ARG A 1 81 ? -12.083 -18.345 5.515 1.00 43.94 81 ARG A N 1
ATOM 602 C CA . ARG A 1 81 ? -11.200 -17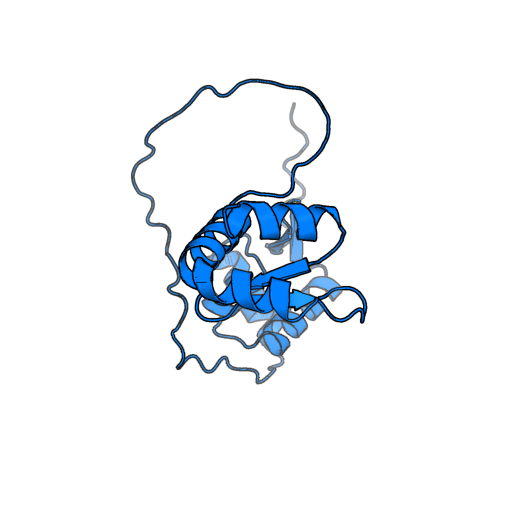.247 5.120 1.00 43.94 81 ARG A CA 1
ATOM 603 C C . ARG A 1 81 ? -10.486 -17.794 3.902 1.00 43.94 81 ARG A C 1
ATOM 605 O O . ARG A 1 81 ? -9.680 -18.716 4.036 1.00 43.94 81 ARG A O 1
ATOM 612 N N . ARG A 1 82 ? -10.846 -17.303 2.716 1.00 46.97 82 ARG A N 1
ATOM 613 C CA . ARG A 1 82 ? -10.049 -17.504 1.516 1.00 46.97 82 ARG A CA 1
ATOM 614 C C . ARG A 1 82 ? -8.757 -16.768 1.828 1.00 46.97 82 ARG A C 1
ATOM 616 O O . ARG A 1 82 ? -8.631 -15.577 1.577 1.00 46.97 82 ARG A O 1
ATOM 623 N N . VAL A 1 83 ? -7.856 -17.452 2.528 1.00 46.31 83 VAL A N 1
ATOM 624 C CA . VAL A 1 83 ? -6.471 -17.047 2.667 1.00 46.31 83 VAL A CA 1
ATOM 625 C C . VAL A 1 83 ? -6.000 -17.055 1.232 1.00 46.31 83 VAL A C 1
ATOM 627 O O . VAL A 1 83 ? -5.786 -18.124 0.677 1.00 46.31 83 VAL A O 1
ATOM 630 N N . ILE A 1 84 ? -5.988 -15.885 0.595 1.00 53.81 84 ILE A N 1
ATOM 631 C CA . ILE A 1 84 ? -5.392 -15.742 -0.723 1.00 53.81 84 ILE A CA 1
ATOM 632 C C . ILE A 1 84 ? -3.904 -15.957 -0.455 1.00 53.81 84 ILE A C 1
ATOM 634 O O . ILE A 1 84 ? -3.299 -15.105 0.209 1.00 53.81 84 ILE A O 1
ATOM 638 N N . PRO A 1 85 ? -3.337 -17.119 -0.830 1.00 52.00 85 PRO A N 1
ATOM 639 C CA . PRO A 1 85 ? -1.945 -17.402 -0.542 1.00 52.00 85 PRO A CA 1
ATOM 640 C C . PRO A 1 85 ? -1.112 -16.310 -1.202 1.00 52.00 85 PRO A C 1
ATOM 642 O O . PRO A 1 85 ? -1.397 -15.902 -2.330 1.00 52.00 85 PRO A O 1
ATOM 645 N N . PHE A 1 86 ? -0.119 -15.792 -0.479 1.00 50.41 86 PHE A N 1
ATOM 646 C CA . PHE A 1 86 ? 0.830 -14.868 -1.078 1.00 50.41 86 PHE A CA 1
ATOM 647 C C . PHE A 1 86 ? 1.517 -15.642 -2.209 1.00 50.41 86 PHE A C 1
ATOM 649 O O . PHE A 1 86 ? 2.121 -16.683 -1.929 1.00 50.41 86 PHE A O 1
ATOM 656 N N . PRO A 1 87 ? 1.365 -15.225 -3.474 1.00 56.28 87 PRO A N 1
ATOM 657 C CA . PRO A 1 87 ? 2.017 -15.923 -4.564 1.00 56.28 87 PRO A CA 1
ATOM 658 C C . PRO A 1 87 ? 3.522 -15.796 -4.307 1.00 56.28 87 PRO A C 1
ATOM 660 O O . PRO A 1 87 ? 4.005 -14.726 -3.936 1.00 56.28 87 PRO A O 1
ATOM 663 N N . GLY A 1 88 ? 4.225 -16.929 -4.337 1.00 55.28 88 GLY A N 1
ATOM 664 C CA . GLY A 1 88 ? 5.623 -17.019 -3.924 1.00 55.28 88 GLY A CA 1
ATOM 665 C C . GLY A 1 88 ? 6.552 -16.119 -4.746 1.00 55.28 88 GLY A C 1
ATOM 666 O O . GLY A 1 88 ? 6.127 -15.301 -5.555 1.00 55.28 88 GLY A O 1
ATOM 667 N N . ARG A 1 89 ? 7.862 -16.305 -4.581 1.00 51.12 89 ARG A N 1
ATOM 668 C CA . ARG A 1 89 ? 8.918 -15.516 -5.249 1.00 51.12 89 ARG A CA 1
ATOM 669 C C . ARG A 1 89 ? 8.817 -15.477 -6.795 1.00 51.12 89 ARG A C 1
ATOM 671 O O . ARG A 1 89 ? 9.476 -14.660 -7.420 1.00 51.12 89 ARG A O 1
ATOM 678 N N . GLU A 1 90 ? 7.981 -16.324 -7.390 1.00 54.69 90 GLU A N 1
ATOM 679 C CA . GLU A 1 90 ? 7.708 -16.437 -8.829 1.00 54.69 90 GLU A CA 1
ATOM 680 C C . GLU A 1 90 ? 6.530 -15.566 -9.313 1.00 54.69 90 GLU A C 1
ATOM 682 O O . GLU A 1 90 ? 6.198 -15.560 -10.499 1.00 54.69 90 GLU A O 1
ATOM 687 N N . TRP A 1 91 ? 5.875 -14.820 -8.417 1.00 62.03 91 TRP A N 1
ATOM 688 C CA . TRP A 1 91 ? 4.769 -13.945 -8.788 1.00 62.03 91 TRP A CA 1
ATOM 689 C C . TRP A 1 91 ? 5.235 -12.811 -9.702 1.00 62.03 91 TRP A C 1
ATOM 691 O O . TRP A 1 91 ? 5.996 -11.933 -9.297 1.00 62.03 91 TRP A O 1
ATOM 701 N N . THR A 1 92 ? 4.724 -12.812 -10.928 1.00 65.75 92 THR A N 1
ATOM 702 C CA . THR A 1 92 ? 4.911 -11.744 -11.912 1.00 65.75 92 THR A CA 1
ATOM 703 C C . THR A 1 92 ? 3.582 -11.017 -12.105 1.00 65.75 92 THR A C 1
ATOM 705 O O . THR A 1 92 ? 2.794 -11.386 -12.976 1.00 65.75 92 THR A O 1
ATOM 708 N N . PRO A 1 93 ? 3.277 -10.019 -11.255 1.00 65.75 93 PRO A N 1
ATOM 709 C CA . PRO A 1 93 ? 2.049 -9.254 -11.387 1.00 65.75 93 PRO A CA 1
ATOM 710 C C . PRO A 1 93 ? 1.959 -8.572 -12.753 1.00 65.75 93 PRO A C 1
ATOM 712 O O . PRO A 1 93 ? 2.938 -7.997 -13.238 1.00 65.75 93 PRO A O 1
ATOM 715 N N . ASP A 1 94 ? 0.766 -8.574 -13.347 1.00 66.88 94 ASP A N 1
ATOM 716 C CA . ASP A 1 94 ? 0.553 -7.876 -14.611 1.00 66.88 94 ASP A CA 1
ATOM 717 C C . ASP A 1 94 ? 0.497 -6.364 -14.358 1.00 66.88 94 ASP A C 1
ATOM 719 O O . ASP A 1 94 ? -0.478 -5.828 -13.821 1.00 66.88 94 ASP A O 1
ATOM 723 N N . ALA A 1 95 ? 1.576 -5.678 -14.727 1.00 68.94 95 ALA A N 1
ATOM 724 C CA . ALA A 1 95 ? 1.687 -4.227 -14.650 1.00 68.94 95 ALA A CA 1
ATOM 725 C C . ALA A 1 95 ? 1.100 -3.514 -15.883 1.00 68.94 95 ALA A C 1
ATOM 727 O O . ALA A 1 95 ? 1.094 -2.283 -15.920 1.00 68.94 95 ALA A O 1
ATOM 728 N N . LYS A 1 96 ? 0.621 -4.246 -16.900 1.00 75.00 96 LYS A N 1
ATOM 729 C CA . LYS A 1 96 ? 0.091 -3.646 -18.130 1.00 75.00 96 LYS A CA 1
ATOM 730 C C . LYS A 1 96 ? -1.279 -3.036 -17.877 1.00 75.00 96 LYS A C 1
ATOM 732 O O . LYS A 1 96 ? -2.261 -3.755 -17.717 1.00 75.00 96 LYS A O 1
ATOM 737 N N . ILE A 1 97 ? -1.327 -1.711 -17.896 1.00 72.56 97 ILE A N 1
ATOM 738 C CA . ILE A 1 97 ? -2.557 -0.931 -17.770 1.00 72.56 97 ILE A CA 1
ATOM 739 C C . ILE A 1 97 ? -3.445 -1.163 -18.997 1.00 72.56 97 ILE A C 1
ATOM 741 O O . ILE A 1 97 ? -2.971 -1.145 -20.137 1.00 72.56 97 ILE A O 1
ATOM 745 N N . ARG A 1 98 ? -4.738 -1.370 -18.765 1.00 79.94 98 ARG A N 1
ATOM 746 C CA . ARG A 1 98 ? -5.783 -1.477 -19.785 1.00 79.94 98 ARG A CA 1
ATOM 747 C C . ARG A 1 98 ? -6.920 -0.505 -19.460 1.00 79.94 98 ARG A C 1
ATOM 749 O O . ARG A 1 98 ? -7.201 -0.259 -18.290 1.00 79.94 98 ARG A O 1
ATOM 756 N N . PRO A 1 99 ? -7.621 0.016 -20.479 1.00 74.56 99 PRO A N 1
ATOM 757 C CA . PRO A 1 99 ? -8.735 0.943 -20.265 1.00 74.56 99 PRO A CA 1
ATOM 758 C C . PRO A 1 99 ? -9.924 0.314 -19.517 1.00 74.56 99 PRO A C 1
ATOM 760 O O . PRO A 1 99 ? -10.717 1.039 -18.933 1.00 74.56 99 PRO A O 1
ATOM 763 N N . ASP A 1 100 ? -10.016 -1.017 -19.507 1.00 84.94 100 ASP A N 1
ATOM 764 C CA . ASP A 1 100 ? -11.059 -1.813 -18.841 1.00 84.94 100 ASP A CA 1
ATOM 765 C C . ASP A 1 100 ? -10.715 -2.166 -17.371 1.00 84.94 100 ASP A C 1
ATOM 767 O O . ASP A 1 100 ? -11.461 -2.832 -16.654 1.00 84.94 100 ASP A O 1
ATOM 771 N N . ASP A 1 101 ? -9.550 -1.729 -16.884 1.00 83.12 101 ASP A N 1
ATOM 772 C CA . ASP A 1 101 ? -9.115 -2.002 -15.511 1.00 83.12 101 ASP A CA 1
ATOM 773 C C . ASP A 1 101 ? -10.011 -1.367 -14.428 1.00 83.12 101 ASP A C 1
ATOM 775 O O . ASP A 1 101 ? -10.266 -2.022 -13.417 1.00 83.12 101 ASP A O 1
ATOM 779 N N . PRO A 1 102 ? -10.554 -0.144 -14.589 1.00 83.00 102 PRO A N 1
ATOM 780 C CA . PRO A 1 102 ? -11.486 0.411 -13.610 1.00 83.00 102 PRO A CA 1
ATOM 781 C C . PRO A 1 102 ? -12.725 -0.475 -13.417 1.00 83.00 102 PRO A C 1
ATOM 783 O O . PRO A 1 102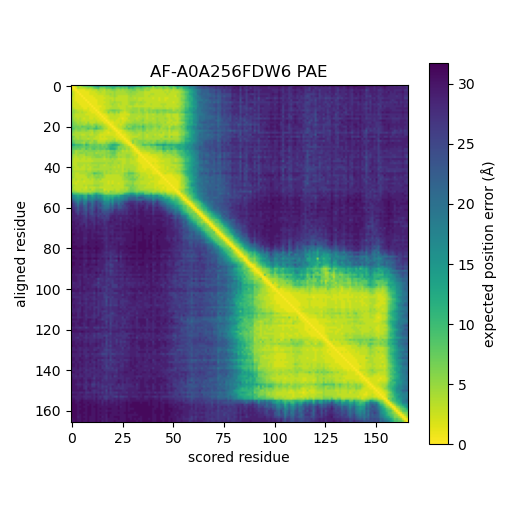 ? -13.157 -0.692 -12.288 1.00 83.00 102 PRO A O 1
ATOM 786 N N . GLU A 1 103 ? -13.278 -1.047 -14.488 1.00 85.56 103 GLU A N 1
ATOM 787 C CA . GLU A 1 103 ? -14.467 -1.901 -14.378 1.00 85.56 103 GLU A CA 1
ATOM 788 C C . GLU A 1 103 ? -14.141 -3.227 -13.695 1.00 85.56 103 GLU A C 1
ATOM 790 O O . GLU A 1 103 ? -14.830 -3.622 -12.757 1.00 85.56 103 GLU A O 1
ATOM 795 N N . ARG A 1 104 ? -13.015 -3.852 -14.053 1.00 85.12 104 ARG A N 1
ATOM 796 C CA . ARG A 1 104 ? -12.544 -5.076 -13.387 1.00 85.12 104 ARG A CA 1
ATOM 797 C C . ARG A 1 104 ? -12.239 -4.884 -11.904 1.00 85.12 104 ARG A C 1
ATOM 799 O O . ARG A 1 104 ? -12.473 -5.797 -11.113 1.00 85.12 104 ARG A O 1
ATOM 806 N N . TYR A 1 105 ? -11.705 -3.726 -11.518 1.00 85.12 105 TYR A N 1
ATOM 807 C CA . TYR A 1 105 ? -11.468 -3.409 -10.110 1.00 85.12 105 TYR A CA 1
ATOM 808 C C . TYR A 1 105 ? -12.799 -3.285 -9.357 1.00 85.12 105 TYR A C 1
ATOM 810 O O . TYR A 1 105 ? -12.950 -3.822 -8.259 1.00 85.12 105 TYR A O 1
ATOM 818 N N . LEU A 1 106 ? -13.791 -2.640 -9.969 1.00 85.19 106 LEU A N 1
ATOM 819 C CA . LEU A 1 106 ? -15.123 -2.489 -9.393 1.00 85.19 106 LEU A CA 1
ATOM 820 C C . LEU A 1 106 ? -15.870 -3.829 -9.284 1.00 85.19 106 LEU A C 1
ATOM 822 O O . LEU A 1 106 ? -16.475 -4.106 -8.250 1.00 85.19 106 LEU A O 1
ATOM 826 N N . ASP A 1 107 ? -15.761 -4.696 -10.289 1.00 86.12 107 ASP A N 1
ATOM 827 C CA . ASP A 1 107 ? -16.298 -6.060 -10.236 1.00 86.12 107 ASP A CA 1
ATOM 828 C C . ASP A 1 107 ? -15.648 -6.885 -9.124 1.00 86.12 107 ASP A C 1
ATOM 830 O O . ASP A 1 107 ? -16.331 -7.629 -8.419 1.00 86.12 107 ASP A O 1
ATOM 834 N N . ALA A 1 108 ? -14.341 -6.722 -8.902 1.00 85.44 108 ALA A N 1
ATOM 835 C CA . ALA A 1 108 ? -13.662 -7.385 -7.797 1.00 85.44 108 ALA A CA 1
ATOM 836 C C . ALA A 1 108 ? -14.173 -6.892 -6.435 1.00 85.44 108 ALA A C 1
ATOM 838 O O . ALA A 1 108 ? -14.385 -7.715 -5.544 1.00 85.44 108 ALA A O 1
ATOM 839 N N . LEU A 1 109 ? -14.428 -5.589 -6.275 1.00 86.19 109 LEU A N 1
ATOM 840 C CA . LEU A 1 109 ? -15.055 -5.039 -5.067 1.00 86.19 109 LEU A CA 1
ATOM 841 C C . LEU A 1 109 ? -16.479 -5.564 -4.857 1.00 86.19 109 LEU A C 1
ATOM 843 O O . LEU A 1 109 ? -16.854 -5.869 -3.729 1.00 86.19 109 LEU A O 1
ATOM 847 N N . ARG A 1 110 ? -17.267 -5.724 -5.924 1.00 83.44 110 ARG A N 1
ATOM 848 C CA . ARG A 1 110 ? -18.614 -6.315 -5.832 1.00 83.44 110 ARG A CA 1
ATOM 849 C C . ARG A 1 110 ? -18.574 -7.798 -5.469 1.00 83.44 110 ARG A C 1
ATOM 851 O O . ARG A 1 110 ? -19.390 -8.265 -4.683 1.00 83.44 110 ARG A O 1
ATOM 858 N N . LEU A 1 111 ? -17.616 -8.539 -6.022 1.00 84.25 111 LEU A N 1
ATOM 859 C CA . LEU A 1 111 ? -17.496 -9.981 -5.815 1.00 84.25 111 LEU A CA 1
ATOM 860 C C . LEU A 1 111 ? -16.921 -10.344 -4.438 1.00 84.25 111 LEU A C 1
ATOM 862 O O . LEU A 1 111 ? -17.312 -11.353 -3.850 1.00 84.25 111 LEU A O 1
ATOM 866 N N . HIS A 1 112 ? -15.959 -9.564 -3.945 1.00 82.25 112 HIS A N 1
ATOM 867 C CA . HIS A 1 112 ? -15.225 -9.858 -2.711 1.00 82.25 112 HIS A CA 1
ATOM 868 C C . HIS A 1 112 ? -15.610 -8.962 -1.528 1.00 82.25 112 HIS A C 1
ATOM 870 O O . HIS A 1 112 ? -15.228 -9.269 -0.397 1.00 82.25 112 HIS A O 1
ATOM 876 N N . GLY A 1 113 ? -16.370 -7.894 -1.770 1.00 82.19 113 GLY A N 1
ATOM 877 C CA . GLY A 1 113 ? -16.680 -6.863 -0.787 1.00 82.19 113 GLY A CA 1
ATOM 878 C C . GLY A 1 113 ? -15.556 -5.829 -0.643 1.00 82.19 113 GLY A C 1
ATOM 879 O O . GLY A 1 113 ? -14.662 -5.745 -1.491 1.00 82.19 113 GLY A O 1
ATOM 880 N N . PRO A 1 114 ? -15.581 -5.027 0.437 1.00 85.81 114 PRO A N 1
ATOM 881 C CA . PRO A 1 114 ? -14.557 -4.026 0.696 1.00 85.81 114 PRO A CA 1
ATOM 882 C C . PRO A 1 114 ? -13.161 -4.651 0.789 1.00 85.81 114 PRO A C 1
ATOM 884 O O . PRO A 1 114 ? -12.938 -5.583 1.566 1.00 85.81 114 PRO A O 1
ATOM 887 N N . MET A 1 115 ? -12.204 -4.123 0.027 1.00 85.88 115 MET A N 1
ATOM 888 C CA . MET A 1 115 ? -10.844 -4.655 -0.042 1.00 85.88 115 MET A CA 1
ATOM 889 C C . MET A 1 115 ? -9.800 -3.566 0.157 1.00 85.88 115 MET A C 1
ATOM 891 O O . MET A 1 115 ? -9.938 -2.440 -0.312 1.00 85.88 115 MET A O 1
ATOM 895 N N . SER A 1 116 ? -8.707 -3.920 0.833 1.00 82.25 116 SER A N 1
ATOM 896 C CA . SER A 1 116 ? -7.515 -3.077 0.826 1.00 82.25 116 SER A CA 1
ATOM 897 C C . SER A 1 116 ? -6.830 -3.137 -0.538 1.00 82.25 116 SER A C 1
ATOM 899 O O . SER A 1 116 ? -6.895 -4.152 -1.237 1.00 82.25 116 SER A O 1
ATOM 901 N N . TYR A 1 117 ? -6.084 -2.089 -0.871 1.00 81.69 117 TYR A N 1
ATOM 902 C CA . TYR A 1 117 ? -5.243 -2.022 -2.067 1.00 81.69 117 TYR A CA 1
ATOM 903 C C . TYR A 1 117 ? -4.388 -3.291 -2.279 1.00 81.69 117 TYR A C 1
ATOM 905 O O . TYR A 1 117 ? -4.371 -3.889 -3.356 1.00 81.69 117 TYR A O 1
ATOM 913 N N . GLY A 1 118 ? -3.746 -3.794 -1.217 1.00 80.62 118 GLY A N 1
ATOM 914 C CA . GLY A 1 118 ? -2.948 -5.023 -1.280 1.00 80.62 118 GLY A CA 1
ATOM 915 C C . GLY A 1 118 ? -3.771 -6.299 -1.506 1.00 80.62 118 GLY A C 1
ATOM 916 O O . GLY A 1 118 ? -3.259 -7.265 -2.074 1.00 80.62 118 GLY A O 1
ATOM 917 N N . MET A 1 119 ? -5.040 -6.330 -1.088 1.00 81.12 119 MET A N 1
ATOM 918 C CA . MET A 1 119 ? -5.957 -7.428 -1.414 1.00 81.12 119 MET A CA 1
ATOM 919 C C . MET A 1 119 ? -6.399 -7.355 -2.874 1.00 81.12 119 MET A C 1
ATOM 921 O O . MET A 1 119 ? -6.351 -8.382 -3.549 1.00 81.12 119 MET A O 1
ATOM 925 N N . ALA A 1 120 ? -6.724 -6.162 -3.379 1.00 83.12 120 ALA A N 1
ATOM 926 C CA . ALA A 1 120 ? -7.069 -5.957 -4.784 1.00 83.12 120 ALA A CA 1
ATOM 927 C C . ALA A 1 120 ? -5.930 -6.414 -5.713 1.00 83.12 120 ALA A C 1
ATOM 929 O O . ALA A 1 120 ? -6.173 -7.172 -6.650 1.00 83.12 120 ALA A O 1
ATOM 930 N N . MET A 1 121 ? -4.673 -6.086 -5.387 1.00 84.88 121 MET A N 1
ATOM 931 C CA . MET A 1 121 ? -3.498 -6.575 -6.126 1.00 84.88 121 MET A CA 1
ATOM 932 C C . MET A 1 121 ? -3.423 -8.107 -6.202 1.00 84.88 121 MET A C 1
ATOM 934 O O . MET A 1 121 ? -3.047 -8.655 -7.235 1.00 84.88 121 MET A O 1
ATOM 938 N N . ARG A 1 122 ? -3.783 -8.817 -5.125 1.00 81.94 122 ARG A N 1
ATOM 939 C CA . ARG A 1 122 ? -3.738 -10.289 -5.084 1.00 81.94 122 ARG A CA 1
ATOM 940 C C . ARG A 1 122 ? -4.913 -10.927 -5.815 1.00 81.94 122 ARG A C 1
ATOM 942 O O . ARG A 1 122 ? -4.712 -11.903 -6.528 1.00 81.94 122 ARG A O 1
ATOM 949 N N . VAL A 1 123 ? -6.115 -10.381 -5.634 1.00 82.38 123 VAL A N 1
ATOM 950 C CA . VAL A 1 123 ? -7.345 -10.861 -6.283 1.00 82.38 123 VAL A CA 1
ATOM 951 C C . VAL A 1 123 ? -7.256 -10.690 -7.795 1.00 82.38 123 VAL A C 1
ATOM 953 O O . VAL A 1 123 ? -7.561 -11.616 -8.540 1.00 82.38 123 VAL A O 1
ATOM 956 N N . LEU A 1 124 ? -6.783 -9.528 -8.241 1.00 81.94 124 LEU A N 1
ATOM 957 C CA . LEU A 1 124 ? -6.666 -9.192 -9.657 1.00 81.94 124 LEU A CA 1
ATOM 958 C C . LEU A 1 124 ? -5.347 -9.679 -10.275 1.00 81.94 124 LEU A C 1
ATOM 960 O O . LEU A 1 124 ? -5.197 -9.657 -11.493 1.00 81.94 124 LEU A O 1
ATOM 964 N N . GLN A 1 125 ? -4.395 -10.121 -9.443 1.00 82.81 125 GLN A N 1
ATOM 965 C CA . GLN A 1 125 ? -3.015 -10.446 -9.829 1.00 82.81 125 GLN A CA 1
ATOM 966 C C . GLN A 1 125 ? -2.312 -9.291 -10.564 1.00 82.81 125 GLN A C 1
ATOM 968 O O . GLN A 1 125 ? -1.499 -9.493 -11.469 1.00 82.81 125 GLN A O 1
ATOM 973 N N . TRP A 1 126 ? -2.636 -8.059 -10.174 1.00 84.62 126 TRP A N 1
ATOM 974 C CA . TRP A 1 126 ? -2.112 -6.845 -10.788 1.00 84.62 126 TRP A CA 1
ATOM 975 C C . TRP A 1 126 ? -0.877 -6.323 -10.073 1.00 84.62 126 TRP A C 1
ATOM 977 O O . TRP A 1 126 ? -0.709 -6.472 -8.860 1.00 84.62 126 TRP A O 1
ATOM 987 N N . GLY A 1 127 ? -0.028 -5.650 -10.847 1.00 82.38 127 GLY A N 1
ATOM 988 C CA . GLY A 1 127 ? 1.051 -4.837 -10.298 1.00 82.38 127 GLY A CA 1
ATOM 989 C C . GLY A 1 127 ? 0.495 -3.614 -9.586 1.00 82.38 127 GLY A C 1
ATOM 990 O O . GLY A 1 127 ? -0.575 -3.117 -9.942 1.00 82.38 127 GLY A O 1
ATOM 991 N N . GLY A 1 128 ? 1.244 -3.101 -8.607 1.00 75.81 128 GLY A N 1
ATOM 992 C CA . GLY A 1 128 ? 0.813 -1.943 -7.821 1.00 75.81 128 GLY A CA 1
ATOM 993 C C . GLY A 1 128 ? 0.464 -0.738 -8.698 1.00 75.81 128 GLY A C 1
ATOM 994 O O . GLY A 1 128 ? -0.593 -0.143 -8.547 1.00 75.81 128 GLY A O 1
ATOM 995 N N . THR A 1 129 ? 1.274 -0.453 -9.719 1.00 80.25 129 THR A N 1
ATOM 996 C CA . THR A 1 129 ? 1.010 0.642 -10.665 1.00 80.25 129 THR A CA 1
ATOM 997 C C . THR A 1 129 ? -0.342 0.513 -11.372 1.00 80.25 129 THR A C 1
ATOM 999 O O . THR A 1 129 ? -1.042 1.507 -11.537 1.00 80.25 129 THR A O 1
ATOM 1002 N N . ARG A 1 130 ? -0.737 -0.703 -11.765 1.00 82.31 130 ARG A N 1
ATOM 1003 C CA . ARG A 1 130 ? -2.003 -0.950 -12.467 1.00 82.31 130 ARG A CA 1
ATOM 1004 C C . ARG A 1 130 ? -3.200 -0.846 -11.524 1.00 82.31 130 ARG A C 1
ATOM 1006 O O . ARG A 1 130 ? -4.170 -0.172 -11.850 1.00 82.31 130 ARG A O 1
ATOM 1013 N N . ALA A 1 131 ? -3.103 -1.468 -10.347 1.00 83.81 131 ALA A N 1
ATOM 1014 C CA . ALA A 1 131 ? -4.130 -1.364 -9.312 1.00 83.81 131 ALA A CA 1
ATOM 1015 C C . ALA A 1 131 ? -4.332 0.090 -8.865 1.00 83.81 131 ALA A C 1
ATOM 1017 O O . ALA A 1 131 ? -5.469 0.536 -8.779 1.00 83.81 131 ALA A O 1
ATOM 1018 N N . GLY A 1 132 ? -3.243 0.841 -8.678 1.00 81.88 132 GLY A N 1
ATOM 1019 C CA . GLY A 1 132 ? -3.293 2.247 -8.284 1.00 81.88 132 GLY A CA 1
ATOM 1020 C C . GLY A 1 132 ? -3.959 3.126 -9.338 1.00 81.88 132 GLY A C 1
ATOM 1021 O O . GLY A 1 132 ? -4.816 3.930 -9.002 1.00 81.88 132 GLY A O 1
ATOM 1022 N N . GLN A 1 133 ? -3.651 2.931 -10.625 1.00 84.19 133 GLN A N 1
ATOM 1023 C CA . GLN A 1 133 ? -4.308 3.701 -11.685 1.00 84.19 133 GLN A CA 1
ATOM 1024 C C . G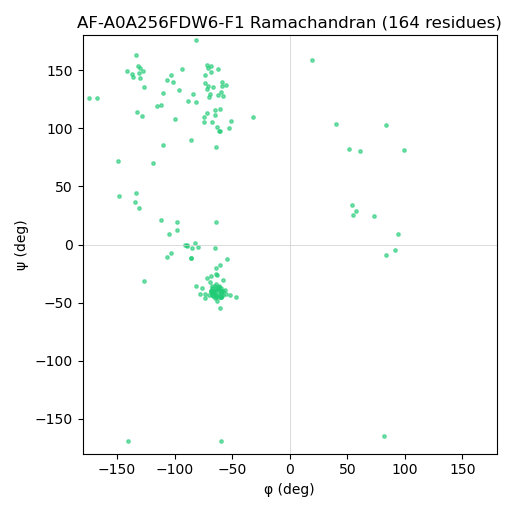LN A 1 133 ? -5.797 3.373 -11.840 1.00 84.19 133 GLN A C 1
ATOM 1026 O O . GLN A 1 133 ? -6.590 4.279 -12.099 1.00 84.19 133 GLN A O 1
ATOM 1031 N N . ALA A 1 134 ? -6.188 2.107 -11.678 1.00 85.31 134 ALA A N 1
ATOM 1032 C CA . ALA A 1 134 ? -7.595 1.713 -11.702 1.00 85.31 134 ALA A CA 1
ATOM 1033 C C . ALA A 1 134 ? -8.364 2.292 -10.501 1.00 85.31 134 ALA A C 1
ATOM 1035 O O . ALA A 1 134 ? -9.456 2.833 -10.672 1.00 85.31 134 ALA A O 1
ATOM 1036 N N . GLU A 1 135 ? -7.768 2.237 -9.309 1.00 83.62 135 GLU A N 1
ATOM 1037 C CA . GLU A 1 135 ? -8.318 2.806 -8.078 1.00 83.62 135 GLU A CA 1
ATOM 1038 C C . GLU A 1 135 ? -8.454 4.332 -8.176 1.00 83.62 135 GLU A C 1
ATOM 1040 O O . GLU A 1 135 ? -9.540 4.864 -7.956 1.00 83.62 135 GLU A O 1
ATOM 1045 N N . ASP A 1 136 ? -7.409 5.033 -8.625 1.00 84.62 136 ASP A N 1
ATOM 1046 C CA . ASP A 1 136 ? -7.436 6.482 -8.852 1.00 84.62 136 ASP A CA 1
ATOM 1047 C C . ASP A 1 136 ? -8.496 6.883 -9.886 1.00 84.62 136 ASP A C 1
ATOM 1049 O O . ASP A 1 136 ? -9.178 7.899 -9.726 1.00 84.62 136 ASP A O 1
ATOM 1053 N N . ALA A 1 137 ? -8.654 6.103 -10.962 1.00 85.06 137 ALA A N 1
ATOM 1054 C CA . ALA A 1 137 ? -9.674 6.354 -11.976 1.00 85.06 137 ALA A CA 1
ATOM 1055 C C . ALA A 1 137 ? -11.090 6.209 -11.396 1.00 85.06 137 ALA A C 1
ATOM 1057 O O . ALA A 1 137 ? -11.937 7.075 -11.628 1.00 85.06 137 ALA A O 1
ATOM 1058 N N . LEU A 1 138 ? -11.340 5.166 -10.601 1.00 85.19 138 LEU A N 1
ATOM 1059 C CA . LEU A 1 138 ? -12.624 4.954 -9.931 1.00 85.19 138 LEU A CA 1
ATOM 1060 C C . LEU A 1 138 ? -12.904 6.000 -8.847 1.00 85.19 138 LEU A C 1
ATOM 1062 O O . LEU A 1 138 ? -14.051 6.430 -8.693 1.00 85.19 138 LEU A O 1
ATOM 1066 N N . LEU A 1 139 ? -11.871 6.444 -8.129 1.00 84.12 139 LEU A N 1
ATOM 1067 C CA . LEU A 1 139 ? -11.971 7.489 -7.115 1.00 84.12 139 LEU A CA 1
ATOM 1068 C C . LEU A 1 139 ? -12.306 8.843 -7.755 1.00 84.12 139 LEU A C 1
ATOM 1070 O O . LEU A 1 139 ? -13.209 9.538 -7.289 1.00 84.12 139 LEU A O 1
ATOM 1074 N N . LYS A 1 140 ? -11.660 9.186 -8.881 1.00 84.81 140 LYS A N 1
ATOM 1075 C CA . LYS A 1 140 ? -12.002 10.373 -9.690 1.00 84.81 140 LYS A CA 1
ATOM 1076 C C . LYS A 1 140 ? -13.440 10.325 -10.202 1.00 84.81 140 LYS A C 1
ATOM 1078 O O . LYS A 1 140 ? -14.111 11.353 -10.232 1.00 84.81 140 LYS A O 1
ATOM 1083 N N . GLN A 1 141 ? -13.921 9.138 -10.564 1.00 83.31 141 GLN A N 1
ATOM 1084 C CA . GLN A 1 141 ? -15.305 8.907 -10.985 1.00 83.31 141 GLN A CA 1
ATOM 1085 C C . GLN A 1 141 ? -16.292 8.807 -9.808 1.00 83.31 141 GLN A C 1
ATOM 1087 O O . GLN A 1 141 ? -17.488 8.656 -10.043 1.00 83.31 141 GLN A O 1
ATOM 1092 N N . ARG A 1 142 ? -15.822 8.888 -8.551 1.00 84.38 142 ARG A N 1
ATOM 1093 C CA . ARG A 1 142 ? -16.616 8.717 -7.317 1.00 84.38 142 ARG A CA 1
ATOM 1094 C C . ARG A 1 142 ? -17.397 7.397 -7.249 1.00 84.38 142 ARG A C 1
ATOM 1096 O O . ARG A 1 142 ? -18.403 7.311 -6.552 1.00 84.38 142 ARG A O 1
ATOM 1103 N N . ARG A 1 143 ? -16.923 6.365 -7.952 1.00 80.62 143 ARG A N 1
ATOM 1104 C CA . ARG A 1 143 ? -17.533 5.023 -7.984 1.00 80.62 143 ARG A CA 1
ATOM 1105 C C . ARG A 1 143 ? -17.066 4.130 -6.837 1.00 80.62 143 ARG A C 1
ATOM 1107 O O . ARG A 1 143 ? -17.634 3.065 -6.621 1.00 80.62 143 ARG A O 1
ATOM 1114 N N . ILE A 1 144 ? -16.027 4.546 -6.118 1.00 86.12 144 ILE A N 1
ATOM 1115 C CA . ILE A 1 144 ? -15.522 3.874 -4.922 1.00 86.12 144 ILE A CA 1
ATOM 1116 C C . ILE A 1 144 ? -15.318 4.889 -3.800 1.00 86.12 144 ILE A C 1
ATOM 1118 O O . ILE A 1 144 ? -15.070 6.072 -4.050 1.00 86.12 144 ILE A O 1
ATOM 1122 N N . LYS A 1 145 ? -15.403 4.413 -2.563 1.00 86.06 145 LYS A N 1
ATOM 1123 C CA . LYS A 1 145 ? -15.068 5.159 -1.346 1.00 86.06 145 LYS A CA 1
ATOM 1124 C C . LYS A 1 145 ? -14.209 4.285 -0.444 1.00 86.06 145 LYS A C 1
ATOM 1126 O O . LYS A 1 145 ? -14.174 3.068 -0.600 1.00 86.06 145 LYS A O 1
ATOM 1131 N N . PHE A 1 146 ? -13.538 4.915 0.510 1.00 83.69 146 PHE A N 1
ATOM 1132 C CA . PHE A 1 146 ? -12.806 4.213 1.556 1.00 83.69 146 PHE A CA 1
ATOM 1133 C C . PHE A 1 146 ? -13.616 4.216 2.846 1.00 83.69 146 PHE A C 1
ATOM 1135 O O . PHE A 1 146 ? -14.254 5.214 3.182 1.00 83.69 146 PHE A O 1
ATOM 1142 N N . ASN A 1 147 ? -13.614 3.091 3.554 1.00 82.62 147 ASN A N 1
ATOM 1143 C CA . ASN A 1 147 ? -14.142 3.028 4.913 1.00 82.62 147 ASN A CA 1
ATOM 1144 C C . ASN A 1 147 ? -13.101 3.536 5.929 1.00 82.62 147 ASN A C 1
ATOM 1146 O O . ASN A 1 147 ? -11.948 3.794 5.585 1.00 82.62 147 ASN A O 1
ATOM 1150 N N . GLU A 1 148 ? -13.482 3.607 7.205 1.00 78.50 148 GLU A N 1
ATOM 1151 C CA . GLU A 1 148 ? -12.597 4.033 8.304 1.00 78.50 148 GLU A CA 1
ATOM 1152 C C . GLU A 1 148 ? -11.354 3.141 8.481 1.00 78.50 148 GLU A C 1
ATOM 1154 O O . GLU A 1 148 ? -10.366 3.544 9.088 1.00 78.50 148 GLU A O 1
ATOM 1159 N N . ARG A 1 149 ? -11.373 1.926 7.917 1.00 75.25 149 ARG A N 1
ATOM 1160 C CA . ARG A 1 149 ? -10.242 0.985 7.915 1.00 75.25 149 ARG A CA 1
ATOM 1161 C C . ARG A 1 149 ? -9.305 1.164 6.716 1.00 75.25 149 ARG A C 1
ATOM 1163 O O . ARG A 1 149 ? -8.331 0.420 6.605 1.00 75.25 149 ARG A O 1
ATOM 1170 N N . GLY A 1 150 ? -9.598 2.092 5.804 1.00 80.94 150 GLY A N 1
ATOM 1171 C CA . GLY A 1 150 ? -8.828 2.300 4.576 1.00 80.94 150 GLY A CA 1
ATOM 1172 C C . GLY A 1 150 ? -9.039 1.212 3.517 1.00 80.94 150 GLY A C 1
ATOM 1173 O O . GLY A 1 150 ? -8.150 0.962 2.705 1.00 80.94 150 GLY A O 1
ATOM 1174 N N . TRP A 1 151 ? -10.177 0.513 3.533 1.00 84.75 151 TRP A N 1
ATOM 1175 C CA . TRP A 1 151 ? -10.553 -0.436 2.480 1.00 84.75 151 TRP A CA 1
ATOM 1176 C C . TRP A 1 151 ? -11.475 0.246 1.479 1.00 84.75 151 TRP A C 1
ATOM 1178 O O . TRP A 1 151 ? -12.440 0.904 1.876 1.00 84.75 151 TRP A O 1
ATOM 1188 N N . ALA A 1 152 ? -11.181 0.065 0.195 1.00 86.62 152 ALA A N 1
ATOM 1189 C CA . ALA A 1 152 ? -12.025 0.528 -0.888 1.00 86.62 152 ALA A CA 1
ATOM 1190 C C . ALA A 1 152 ? -13.294 -0.329 -0.945 1.00 86.62 152 ALA A C 1
ATOM 1192 O O . ALA A 1 152 ? -13.219 -1.553 -0.842 1.00 86.62 152 ALA A O 1
ATOM 1193 N N . TYR A 1 153 ? -14.449 0.302 -1.120 1.00 84.69 153 TYR A N 1
ATOM 1194 C CA . TYR A 1 153 ? -15.723 -0.356 -1.393 1.00 84.69 153 TYR A CA 1
ATOM 1195 C C . TYR A 1 153 ? -16.404 0.303 -2.590 1.00 84.69 153 TYR A C 1
ATOM 1197 O O . TYR A 1 153 ? -16.231 1.501 -2.839 1.00 84.69 153 TYR A O 1
ATOM 1205 N N . ALA A 1 154 ? -17.146 -0.498 -3.356 1.00 86.50 154 ALA A N 1
ATOM 1206 C CA . ALA A 1 154 ? -17.916 -0.003 -4.485 1.00 86.50 154 ALA A CA 1
ATOM 1207 C C . ALA A 1 154 ? -19.084 0.832 -3.956 1.00 86.50 154 ALA A C 1
ATOM 1209 O O . ALA A 1 154 ? -19.853 0.369 -3.117 1.00 86.50 154 ALA A O 1
ATOM 1210 N N . VAL A 1 155 ? -19.203 2.062 -4.444 1.00 82.44 155 VAL A N 1
ATOM 1211 C CA . VAL A 1 155 ? -20.391 2.882 -4.229 1.00 82.44 155 VAL A CA 1
ATOM 1212 C C . VAL A 1 155 ? -21.364 2.491 -5.326 1.00 82.44 155 VAL A C 1
ATOM 1214 O O . VAL A 1 155 ? -21.323 3.036 -6.430 1.00 82.44 155 VAL A O 1
ATOM 1217 N N . ASP A 1 156 ? -22.201 1.494 -5.053 1.00 66.44 156 ASP A N 1
ATOM 1218 C CA . ASP A 1 156 ? -23.408 1.332 -5.849 1.00 66.44 156 ASP A CA 1
ATOM 1219 C C . ASP A 1 156 ? -24.362 2.464 -5.461 1.00 66.44 156 ASP A C 1
ATOM 1221 O O . ASP A 1 156 ? -24.563 2.757 -4.282 1.00 66.44 156 ASP A O 1
ATOM 1225 N N . ASN A 1 157 ? -24.961 3.119 -6.456 1.00 53.09 157 ASN A N 1
ATOM 1226 C CA . ASN A 1 157 ? -25.957 4.183 -6.265 1.00 53.09 157 ASN A CA 1
ATOM 1227 C C . ASN A 1 157 ? -27.255 3.687 -5.574 1.00 53.09 157 ASN A C 1
ATOM 1229 O O . ASN A 1 157 ? -28.302 4.312 -5.712 1.00 53.09 157 ASN A O 1
ATOM 1233 N N . SER A 1 158 ? -27.218 2.547 -4.879 1.00 45.44 158 SER A N 1
ATOM 1234 C CA . SER A 1 158 ? -28.331 1.927 -4.164 1.00 45.44 158 SER A CA 1
ATOM 1235 C C . SER A 1 158 ? -28.282 2.114 -2.645 1.00 45.44 158 SER A C 1
ATOM 1237 O O . SER A 1 158 ? -29.256 1.762 -1.992 1.00 45.44 158 SER A O 1
ATOM 1239 N N . GLU A 1 159 ? -27.209 2.660 -2.064 1.00 45.88 159 GLU A N 1
ATOM 1240 C CA . GLU A 1 159 ? -27.104 2.840 -0.605 1.00 45.88 159 GLU A CA 1
ATOM 1241 C C . GLU A 1 159 ? -26.964 4.315 -0.213 1.00 45.88 159 GLU A C 1
ATOM 1243 O O . GLU A 1 159 ? -25.928 4.776 0.255 1.00 45.88 159 GLU A O 1
ATOM 1248 N N . ASP A 1 160 ? -28.065 5.045 -0.394 1.00 45.62 160 ASP A N 1
ATOM 1249 C CA . ASP A 1 160 ? -28.356 6.300 0.317 1.00 45.62 160 ASP A CA 1
ATOM 1250 C C . ASP A 1 160 ? -29.544 6.105 1.291 1.00 45.62 160 ASP A C 1
ATOM 1252 O O . ASP A 1 160 ? -30.247 7.045 1.655 1.00 45.62 160 ASP A O 1
ATOM 1256 N N . THR A 1 161 ? -29.838 4.857 1.690 1.00 46.59 161 THR A N 1
ATOM 1257 C CA . THR A 1 161 ? -31.083 4.519 2.406 1.00 46.59 161 THR A CA 1
ATOM 1258 C C . THR A 1 161 ? -30.908 3.681 3.668 1.00 46.59 161 THR A C 1
ATOM 1260 O O . THR A 1 161 ? -31.813 2.910 3.980 1.00 46.59 161 THR A O 1
ATOM 1263 N N . ASN A 1 162 ? -29.807 3.788 4.424 1.00 45.50 162 ASN A N 1
ATOM 1264 C CA . ASN A 1 162 ? -29.783 3.083 5.714 1.00 45.50 162 ASN A CA 1
ATOM 1265 C C . ASN A 1 162 ? -28.983 3.706 6.866 1.00 45.50 162 ASN A C 1
ATOM 1267 O O . ASN A 1 162 ? -28.367 2.978 7.629 1.00 45.50 162 ASN A O 1
ATOM 1271 N N . ASP A 1 163 ? -29.065 5.028 7.046 1.00 42.41 163 ASP A N 1
ATOM 1272 C CA . ASP A 1 163 ? -28.708 5.672 8.328 1.00 42.41 163 ASP A CA 1
ATOM 1273 C C . ASP A 1 163 ? -29.773 6.694 8.771 1.00 42.41 163 ASP A C 1
ATOM 1275 O O . ASP A 1 163 ? -29.496 7.818 9.197 1.00 42.41 163 ASP A O 1
ATOM 1279 N N . ARG A 1 164 ? -31.054 6.313 8.652 1.00 45.66 164 ARG A N 1
ATOM 1280 C CA . ARG A 1 164 ? -32.161 7.061 9.271 1.00 45.66 164 ARG A CA 1
ATOM 1281 C C . ARG A 1 164 ? -33.325 6.153 9.665 1.00 45.66 164 ARG A C 1
ATOM 1283 O O . ARG A 1 164 ? -34.377 6.182 9.038 1.00 45.66 164 ARG A O 1
ATOM 1290 N N . SER A 1 165 ? -33.139 5.348 10.702 1.00 42.12 165 SER A N 1
ATOM 1291 C CA . SER A 1 165 ? -34.193 4.692 11.501 1.00 42.12 165 SER A CA 1
ATOM 1292 C C . SER A 1 165 ? -33.502 4.130 12.749 1.00 42.12 165 SER A C 1
ATOM 1294 O O . SER A 1 165 ? -32.521 3.417 12.587 1.00 42.12 165 SER A O 1
ATOM 1296 N N . SER A 1 166 ? -33.868 4.384 14.001 1.00 40.12 166 SER A N 1
ATOM 1297 C CA . SER A 1 166 ? -34.895 5.186 14.672 1.00 40.12 166 SER A CA 1
ATOM 1298 C C . SER A 1 166 ? -34.424 5.391 16.113 1.00 40.12 166 SER A C 1
ATOM 1300 O O . SER A 1 166 ? -33.630 4.546 16.586 1.00 40.12 166 SER A O 1
#

Organism: NCBI:txid571255

pLDDT: mean 70.16, std 17.42, range [28.19, 86.62]

Secondary structure (DSSP, 8-state):
--HHHHHHHHHHTT-EEEE-SS-EEEE-TTPPPPHHHHHHHHHTHHHHHHHHHHHTTS--------------------------PPP-TT---B----TTHHHHHHHHHHHH-SB-HHHHHHHHTB-HHHHHHHHHHHHHTT-EEE-TTS-EEE--TT-SSSS---

Mean predicted aligned error: 19.39 Å

Sequence (166 aa):
MSAVSLVKSLISGGVIFSTDGVTIKWDNGGNKIDDAVVGELRKGKAEIITFLSCDQRNPIETGKHEDPIFAGQSKAKSERRRVIPFPGREWTPDAKIRPDDPERYLDALRLHGPMSYGMAMRVLQWGGTRAGQAEDALLKQRRIKFNERGWAYAVDNSEDTNDRSS

Radius of gyration: 23.43 Å; Cα contacts (8 Å, |Δi|>4): 143; chains: 1; bounding box: 69×32×51 Å

Foldseek 3Di:
DQLQVLVVVVVVVVKDWDDPLPDIDIDDPPDDDDVVNVVRCVVNVNVVSVVRVVVVPDDDPPPDDDDDDDDDDDDDDDDDPPPLDDPPPPQDAAADADPCLLVVLQVCCVVVPWAALVRSCSSNSHDSNRSVVSVVVCVVVVQWDADPVRTIHGPDVPPPPPDDDD

Solvent-accessible surface area (backbone atoms only — not comparable to full-atom values): 10508 Å² total; per-residue (Å²): 132,57,45,57,59,53,50,52,53,40,42,76,71,65,33,49,75,47,68,82,79,82,54,81,48,73,49,44,94,86,56,84,76,57,69,69,57,52,51,46,47,59,76,30,40,70,60,38,40,52,47,56,62,54,54,76,70,60,76,84,82,80,83,81,83,84,88,87,81,94,73,86,82,81,84,85,79,82,74,82,75,78,72,74,71,78,70,59,99,81,62,76,50,49,55,77,73,56,95,64,40,40,58,54,53,44,50,47,23,68,75,70,37,68,35,36,70,74,49,47,26,63,77,69,43,30,18,69,71,28,46,50,53,23,49,51,50,29,46,76,67,61,42,37,46,67,50,99,85,63,25,41,30,58,51,59,98,78,74,90,76,84,90,84,84,132